Protein AF-A0A843YMY6-F1 (afdb_monomer)

Structure (mmCIF, N/CA/C/O backbone):
data_AF-A0A843YMY6-F1
#
_entry.id   AF-A0A843YMY6-F1
#
loop_
_atom_site.group_PDB
_atom_site.id
_atom_site.type_symbol
_atom_site.label_atom_id
_atom_site.label_alt_id
_atom_site.label_comp_id
_atom_site.label_asym_id
_atom_site.label_entity_id
_atom_site.label_seq_id
_atom_site.pdbx_PDB_ins_code
_atom_site.Cartn_x
_atom_site.Cartn_y
_atom_site.Cartn_z
_atom_site.occupancy
_atom_site.B_iso_or_equiv
_atom_site.auth_seq_id
_atom_site.auth_comp_id
_atom_site.auth_asym_id
_atom_site.auth_atom_id
_atom_site.pdbx_PDB_model_num
ATOM 1 N N . MET A 1 1 ? 83.938 37.831 -16.944 1.00 35.31 1 MET A N 1
ATOM 2 C CA . MET A 1 1 ? 83.678 39.287 -17.023 1.00 35.31 1 MET A CA 1
ATOM 3 C C . MET A 1 1 ? 82.636 39.657 -15.966 1.00 35.31 1 MET A C 1
ATOM 5 O O . MET A 1 1 ? 81.581 39.051 -16.005 1.00 35.31 1 MET A O 1
ATOM 9 N N . LYS A 1 2 ? 82.986 40.594 -15.056 1.00 38.94 2 LYS A N 1
ATOM 10 C CA . LYS A 1 2 ? 82.146 41.489 -14.198 1.00 38.94 2 LYS A CA 1
ATOM 11 C C . LYS A 1 2 ? 81.029 40.831 -13.340 1.00 38.94 2 LYS A C 1
ATOM 13 O O . LYS A 1 2 ? 80.022 40.430 -13.896 1.00 38.94 2 LYS A O 1
ATOM 18 N N . ILE A 1 3 ? 81.216 40.539 -12.035 1.00 44.62 3 ILE A N 1
ATOM 19 C CA . ILE A 1 3 ? 81.237 41.408 -10.807 1.00 44.62 3 ILE A CA 1
ATOM 20 C C . ILE A 1 3 ? 79.863 42.106 -10.60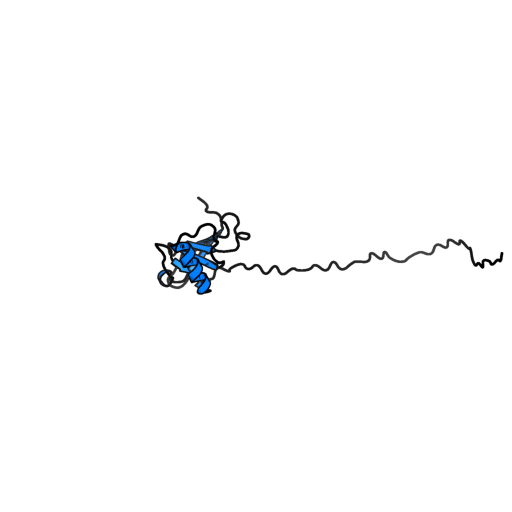0 1.00 44.62 3 ILE A C 1
ATOM 22 O O . ILE A 1 3 ? 79.474 42.874 -11.471 1.00 44.62 3 ILE A O 1
ATOM 26 N N . LEU A 1 4 ? 79.040 41.799 -9.574 1.00 42.28 4 LEU A N 1
ATOM 27 C CA . LEU A 1 4 ? 79.020 42.303 -8.167 1.00 42.28 4 LEU A CA 1
ATOM 28 C C . LEU A 1 4 ? 78.007 41.464 -7.330 1.00 42.28 4 LEU A C 1
ATOM 30 O O . LEU A 1 4 ? 76.931 41.170 -7.834 1.00 42.28 4 LEU A O 1
ATOM 34 N N . SER A 1 5 ? 78.353 40.890 -6.163 1.00 35.25 5 SER A N 1
ATOM 35 C CA . SER A 1 5 ? 78.409 41.469 -4.788 1.00 35.25 5 SER A CA 1
ATOM 36 C C . SER A 1 5 ? 77.023 41.787 -4.189 1.00 35.25 5 SER A C 1
ATOM 38 O O . SER A 1 5 ? 76.347 42.678 -4.681 1.00 35.25 5 SER A O 1
ATOM 40 N N . LEU A 1 6 ? 76.473 41.003 -3.246 1.00 46.12 6 LEU A N 1
ATOM 41 C CA . LEU A 1 6 ? 76.638 41.045 -1.770 1.00 46.12 6 LEU A CA 1
ATOM 42 C C . LEU A 1 6 ? 76.474 42.422 -1.093 1.00 46.12 6 LEU A C 1
ATOM 44 O O . LEU A 1 6 ? 77.343 43.279 -1.221 1.00 46.12 6 LEU A O 1
ATOM 48 N N . CYS A 1 7 ? 75.422 42.539 -0.270 1.00 41.44 7 CYS A N 1
ATOM 49 C CA . CYS A 1 7 ? 75.383 43.121 1.085 1.00 41.44 7 CYS A CA 1
ATOM 50 C C . CYS A 1 7 ? 74.013 42.6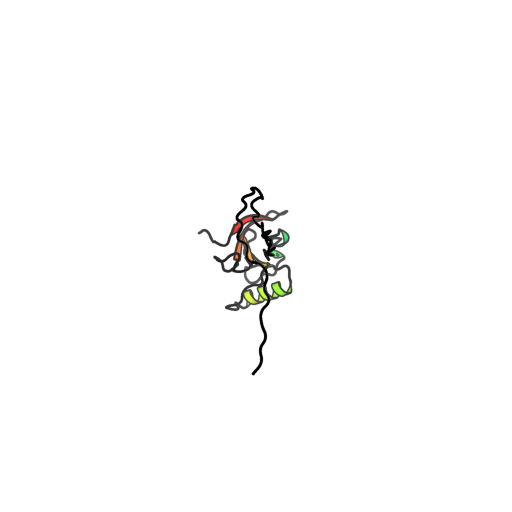96 1.675 1.00 41.44 7 CYS A C 1
ATOM 52 O O . CYS A 1 7 ? 72.993 42.991 1.070 1.00 41.44 7 CYS A O 1
ATOM 54 N N . GLY A 1 8 ? 73.863 41.872 2.713 1.00 33.31 8 GLY A N 1
ATOM 55 C CA . GLY A 1 8 ? 74.586 41.840 3.979 1.00 33.31 8 GLY A CA 1
ATOM 56 C C . GLY A 1 8 ? 73.764 42.599 5.025 1.00 33.31 8 GLY A C 1
ATOM 57 O O . GLY A 1 8 ? 73.352 43.715 4.724 1.00 33.31 8 GLY A O 1
ATOM 58 N N . ARG A 1 9 ? 73.596 41.994 6.222 1.00 41.62 9 ARG A N 1
ATOM 59 C CA . ARG A 1 9 ? 73.113 42.519 7.532 1.00 41.62 9 ARG A CA 1
ATOM 60 C C . ARG A 1 9 ? 71.870 41.772 8.047 1.00 41.62 9 ARG A C 1
ATOM 62 O O . ARG A 1 9 ? 70.858 41.761 7.374 1.00 41.62 9 ARG A O 1
ATOM 69 N N . PHE A 1 10 ? 71.832 41.148 9.220 1.00 43.66 10 PHE A N 1
ATOM 70 C CA . PHE A 1 10 ? 72.780 41.024 10.324 1.00 43.66 10 PHE A CA 1
ATOM 71 C C . PHE A 1 10 ? 72.486 39.704 11.046 1.00 43.66 10 PHE A C 1
ATOM 73 O O . PHE A 1 10 ? 71.337 39.365 11.310 1.00 43.66 10 PHE A O 1
ATOM 80 N N . ASN A 1 11 ? 73.550 38.976 11.352 1.00 41.97 11 ASN A N 1
ATOM 81 C CA . ASN A 1 11 ? 73.546 37.768 12.157 1.00 41.97 11 ASN A CA 1
ATOM 82 C C . ASN A 1 11 ? 73.530 38.186 13.637 1.00 41.97 11 ASN A C 1
ATOM 84 O O . ASN A 1 11 ? 74.423 38.932 14.033 1.00 41.97 11 ASN A O 1
ATOM 88 N N . ALA A 1 12 ? 72.565 37.735 14.439 1.00 43.47 12 ALA A N 1
ATOM 89 C CA . ALA A 1 12 ? 72.702 37.679 15.898 1.00 43.47 12 ALA A CA 1
ATOM 90 C C . ALA A 1 12 ? 71.613 36.788 16.505 1.00 43.47 12 ALA A C 1
ATOM 92 O O . ALA A 1 12 ? 70.480 37.198 16.741 1.00 43.47 12 ALA A O 1
ATOM 93 N N . ILE A 1 13 ? 72.014 35.549 16.764 1.00 48.84 13 ILE A N 1
ATOM 94 C CA . ILE A 1 13 ? 71.456 34.669 17.785 1.00 48.84 13 ILE A CA 1
ATOM 95 C C . ILE A 1 13 ? 71.380 35.452 19.100 1.00 48.84 13 ILE A C 1
ATOM 97 O O . ILE A 1 13 ? 72.412 35.904 19.592 1.00 48.84 13 ILE A O 1
ATOM 101 N N . LEU A 1 14 ? 70.193 35.575 19.690 1.00 41.38 14 LEU A N 1
ATOM 102 C CA . LEU A 1 14 ? 70.045 35.831 21.120 1.00 41.38 14 LEU A CA 1
ATOM 103 C C . LEU A 1 14 ? 68.700 35.284 21.586 1.00 41.38 14 LEU A C 1
ATOM 105 O O . LEU A 1 14 ? 67.639 35.870 21.400 1.00 41.38 14 LEU A O 1
ATOM 109 N N . VAL A 1 15 ? 68.799 34.091 22.162 1.00 47.50 15 VAL A N 1
ATOM 110 C CA . VAL A 1 15 ? 67.796 33.463 23.010 1.00 47.50 15 VAL A CA 1
ATOM 111 C C . VAL A 1 15 ? 67.483 34.430 24.150 1.00 47.50 15 VAL A C 1
ATOM 113 O O . VAL A 1 15 ? 68.326 34.656 25.016 1.00 47.50 15 VAL A O 1
ATOM 116 N N . THR A 1 16 ? 66.277 34.985 24.173 1.00 45.50 16 THR A N 1
ATOM 117 C CA . THR A 1 16 ? 65.704 35.586 25.377 1.00 45.50 16 THR A CA 1
ATOM 118 C C . THR A 1 16 ? 64.335 34.974 25.619 1.00 45.50 16 THR A C 1
ATOM 120 O O . THR A 1 16 ? 63.376 35.159 24.876 1.00 45.50 16 THR A O 1
ATOM 123 N N . ALA A 1 17 ? 64.288 34.165 26.673 1.00 45.66 17 ALA A N 1
ATOM 124 C CA . ALA A 1 17 ? 63.073 33.650 27.259 1.00 45.66 17 ALA A CA 1
ATOM 125 C C . ALA A 1 17 ? 62.218 34.815 27.772 1.00 45.66 17 ALA A C 1
ATOM 127 O O . ALA A 1 17 ? 62.683 35.611 28.585 1.00 45.66 17 ALA A O 1
ATOM 128 N N . ALA A 1 18 ? 60.962 34.885 27.346 1.00 46.66 18 ALA A N 1
ATOM 129 C CA . ALA A 1 18 ? 59.920 35.578 28.086 1.00 46.66 18 ALA A CA 1
ATOM 130 C C . ALA A 1 18 ? 58.585 34.897 27.791 1.00 46.66 18 ALA A C 1
ATOM 132 O O . ALA A 1 18 ? 58.212 34.658 26.646 1.00 46.66 18 ALA A O 1
ATOM 133 N N . ALA A 1 19 ? 57.948 34.493 28.878 1.00 41.91 19 ALA A N 1
ATOM 134 C CA . ALA A 1 19 ? 56.794 33.630 28.942 1.00 41.91 19 ALA A CA 1
ATOM 135 C C . ALA A 1 19 ? 55.515 34.253 28.357 1.00 41.91 19 ALA A C 1
ATOM 137 O O . ALA A 1 19 ? 55.388 35.469 28.260 1.00 41.91 19 ALA A O 1
ATOM 138 N N . LEU A 1 20 ? 54.543 33.358 28.138 1.00 44.38 20 LEU A N 1
ATOM 139 C CA . LEU A 1 20 ? 53.105 33.601 27.988 1.00 44.38 20 LEU A CA 1
ATOM 140 C C . LEU A 1 20 ? 52.671 34.212 26.651 1.00 44.38 20 LEU A C 1
ATOM 142 O O . LEU A 1 20 ? 52.680 35.422 26.480 1.00 44.38 20 LEU A O 1
ATOM 146 N N . LEU A 1 21 ? 52.131 33.365 25.770 1.00 45.00 21 LEU A N 1
ATOM 147 C CA . LEU A 1 21 ? 50.838 33.636 25.139 1.00 45.00 21 LEU A CA 1
ATOM 148 C C . LEU A 1 21 ? 50.200 32.332 24.638 1.00 45.00 21 LEU A C 1
ATOM 150 O O . LEU A 1 21 ? 50.802 31.536 23.926 1.00 45.00 21 LEU A O 1
ATOM 154 N N . ALA A 1 22 ? 48.987 32.150 25.146 1.00 48.62 22 ALA A N 1
ATOM 155 C CA . ALA A 1 22 ? 47.968 31.140 24.930 1.00 48.62 22 ALA A CA 1
ATOM 156 C C . ALA A 1 22 ? 48.036 30.284 23.652 1.00 48.62 22 ALA A C 1
ATOM 158 O O . ALA A 1 22 ? 48.250 30.761 22.540 1.00 48.62 22 ALA A O 1
ATOM 159 N N . ALA A 1 23 ? 47.701 29.008 23.852 1.00 55.06 23 ALA A N 1
ATOM 160 C CA . ALA A 1 23 ? 47.275 28.068 22.831 1.00 55.06 23 ALA A CA 1
ATOM 161 C C . ALA A 1 23 ? 46.262 28.707 21.865 1.00 55.06 23 ALA A C 1
ATOM 163 O O . ALA A 1 23 ? 45.118 28.963 22.232 1.00 55.06 23 ALA A O 1
ATOM 164 N N . SER A 1 24 ? 46.677 28.928 20.619 1.00 56.53 24 SER A N 1
ATOM 165 C CA . SER A 1 24 ? 45.766 29.238 19.519 1.00 56.53 24 SER A CA 1
ATOM 166 C C . SER A 1 24 ? 45.455 27.936 18.784 1.00 56.53 24 SER A C 1
ATOM 168 O O . SER A 1 24 ? 46.049 27.612 17.757 1.00 56.53 24 SER A O 1
ATOM 170 N N . PHE A 1 25 ? 44.559 27.136 19.368 1.00 54.09 25 PHE A N 1
ATOM 171 C CA . PHE A 1 25 ? 43.790 26.170 18.591 1.00 54.09 25 PHE A CA 1
ATOM 172 C C . PHE A 1 25 ? 42.859 26.999 17.708 1.00 54.09 25 PHE A C 1
ATOM 174 O O . PHE A 1 25 ? 41.890 27.580 18.196 1.00 54.09 25 PHE A O 1
ATOM 181 N N . ILE A 1 26 ? 43.179 27.102 16.419 1.00 56.38 26 ILE A N 1
ATOM 182 C CA . ILE A 1 26 ? 42.267 27.669 15.429 1.00 56.38 26 ILE A CA 1
ATOM 183 C C . ILE A 1 26 ? 41.083 26.703 15.356 1.00 56.3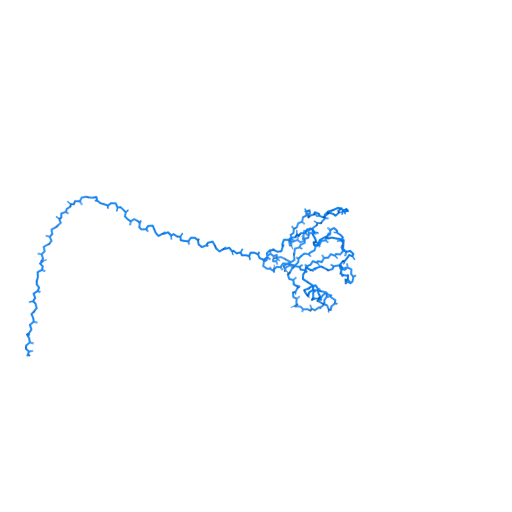8 26 ILE A C 1
ATOM 185 O O . ILE A 1 26 ? 41.146 25.670 14.693 1.00 56.38 26 ILE A O 1
ATOM 189 N N . ALA A 1 27 ? 40.030 27.002 16.113 1.00 60.38 27 ALA A N 1
ATOM 190 C CA . ALA A 1 27 ? 38.745 26.347 15.984 1.00 60.38 27 ALA A CA 1
ATOM 191 C C . ALA A 1 27 ? 38.197 26.702 14.597 1.00 60.38 27 ALA A C 1
ATOM 193 O O . ALA A 1 27 ? 37.658 27.789 14.395 1.00 60.38 27 ALA A O 1
ATOM 194 N N . LEU A 1 28 ? 38.380 25.808 13.622 1.00 59.31 28 LEU A N 1
ATOM 195 C CA . LEU A 1 28 ? 37.579 25.859 12.407 1.00 59.31 28 LEU A CA 1
ATOM 196 C C . LEU A 1 28 ? 36.124 25.606 12.828 1.00 59.31 28 LEU A C 1
ATOM 198 O O . LEU A 1 28 ? 35.857 24.565 13.437 1.00 59.31 28 LEU A O 1
ATOM 202 N N . PRO A 1 29 ? 35.179 26.516 12.537 1.00 55.97 29 PRO A N 1
ATOM 203 C CA . PRO A 1 29 ? 33.775 26.195 12.690 1.00 55.97 29 PRO A CA 1
ATOM 204 C C . PRO A 1 29 ? 33.466 25.098 11.674 1.00 55.97 29 PRO A C 1
ATOM 206 O O . PRO A 1 29 ? 33.516 25.329 10.471 1.00 55.97 29 PRO A O 1
ATOM 209 N N . ILE A 1 30 ? 33.199 23.887 12.155 1.00 68.56 30 ILE A N 1
ATOM 210 C CA . ILE A 1 30 ? 32.627 22.826 11.332 1.00 68.56 30 ILE A CA 1
ATOM 211 C C . ILE A 1 30 ? 31.233 23.326 10.949 1.00 68.56 30 ILE A C 1
ATOM 213 O O . ILE A 1 30 ? 30.328 23.327 11.784 1.00 68.56 30 ILE A O 1
ATOM 217 N N . GLN A 1 31 ? 31.059 23.818 9.721 1.00 63.22 31 GLN A N 1
ATOM 218 C CA . GLN A 1 31 ? 29.723 24.011 9.172 1.00 63.22 31 GLN A CA 1
ATOM 219 C C . GLN A 1 31 ? 29.083 22.627 9.037 1.00 63.22 31 GLN A C 1
ATOM 221 O O . GLN A 1 31 ? 29.418 21.852 8.145 1.00 63.22 31 GLN A O 1
ATOM 226 N N . ALA A 1 32 ? 28.190 22.296 9.968 1.00 62.28 32 ALA A N 1
ATOM 227 C CA . ALA A 1 32 ? 27.278 21.181 9.807 1.00 62.28 32 ALA A CA 1
ATOM 228 C C . ALA A 1 32 ? 26.272 21.571 8.719 1.00 62.28 32 ALA A C 1
ATOM 230 O O . ALA A 1 32 ? 25.349 22.350 8.960 1.00 62.28 32 ALA A O 1
ATOM 231 N N . GLU A 1 33 ? 26.481 21.072 7.505 1.00 60.44 33 GLU A N 1
ATOM 232 C CA . GLU A 1 33 ? 25.478 21.156 6.453 1.00 60.44 33 GLU A CA 1
ATOM 233 C C . GLU A 1 33 ? 24.334 20.211 6.823 1.00 60.44 33 GLU A C 1
ATOM 235 O O . GLU A 1 33 ? 24.411 18.995 6.645 1.00 60.44 33 GLU A O 1
ATOM 240 N N . ILE A 1 34 ? 23.272 20.776 7.401 1.00 54.56 34 ILE A N 1
ATOM 241 C CA . ILE A 1 34 ? 21.981 20.101 7.507 1.00 54.56 34 ILE A CA 1
ATOM 242 C C . ILE A 1 34 ? 21.450 20.016 6.078 1.00 54.56 34 ILE A C 1
ATOM 244 O O . ILE A 1 34 ? 20.800 20.933 5.577 1.00 54.56 34 ILE A O 1
ATOM 248 N N . SER A 1 35 ? 21.777 18.923 5.396 1.00 52.47 35 SER A N 1
ATOM 249 C CA . SER A 1 35 ? 21.021 18.509 4.225 1.00 52.47 35 SER A CA 1
ATOM 250 C C . SER A 1 35 ? 19.625 18.151 4.726 1.00 52.47 35 SER A C 1
ATOM 252 O O . SER A 1 35 ? 19.409 17.122 5.363 1.00 52.47 35 SER A O 1
ATOM 254 N N . ALA A 1 36 ? 18.669 19.051 4.498 1.00 46.69 36 ALA A N 1
ATOM 255 C CA . ALA A 1 36 ? 17.263 18.704 4.558 1.00 46.69 36 ALA A CA 1
ATOM 256 C C . ALA A 1 36 ? 17.023 17.702 3.424 1.00 46.69 36 ALA A C 1
ATOM 258 O O . ALA A 1 36 ? 16.779 18.081 2.279 1.00 46.69 36 ALA A O 1
ATOM 259 N N . GLN A 1 37 ? 17.186 16.416 3.729 1.00 42.59 37 GLN A N 1
ATOM 260 C CA . GLN A 1 37 ? 16.696 15.348 2.881 1.00 42.59 37 GLN A CA 1
ATOM 261 C C . GLN A 1 37 ? 15.181 15.546 2.840 1.00 42.59 37 GLN A C 1
ATOM 263 O O . GLN A 1 37 ? 14.493 15.243 3.810 1.00 42.59 37 GLN A O 1
ATOM 268 N N . ALA A 1 38 ? 14.670 16.137 1.761 1.00 41.78 38 ALA A N 1
ATOM 269 C CA . ALA A 1 38 ? 13.252 16.084 1.459 1.00 41.78 38 ALA A CA 1
ATOM 270 C C . ALA A 1 38 ? 12.934 14.606 1.216 1.00 41.78 38 ALA A C 1
ATOM 272 O O . ALA A 1 38 ? 13.112 14.084 0.114 1.00 41.78 38 ALA A O 1
ATOM 273 N N . ASN A 1 39 ? 12.577 13.901 2.285 1.00 49.81 39 ASN A N 1
ATOM 274 C CA . ASN A 1 39 ? 11.934 12.612 2.199 1.00 49.81 39 ASN A CA 1
ATOM 275 C C . ASN A 1 39 ? 10.653 12.859 1.398 1.00 49.81 39 ASN A C 1
ATOM 277 O O . ASN A 1 39 ? 9.738 13.538 1.854 1.00 49.81 39 ASN A O 1
ATOM 281 N N . ASN A 1 40 ? 10.591 12.345 0.170 1.00 54.47 40 ASN A N 1
ATOM 282 C CA . ASN A 1 40 ? 9.332 12.242 -0.572 1.00 54.47 40 ASN A CA 1
ATOM 283 C C . ASN A 1 40 ? 8.488 11.117 0.052 1.00 54.47 40 ASN A C 1
ATOM 285 O O . ASN A 1 40 ? 8.044 10.203 -0.638 1.00 54.47 40 ASN A O 1
ATOM 289 N N . GLU A 1 41 ? 8.356 11.146 1.374 1.00 70.56 41 GLU A N 1
ATOM 290 C CA . GLU A 1 41 ? 7.603 10.188 2.154 1.00 70.56 41 GLU A CA 1
ATOM 291 C C . GLU A 1 41 ? 6.132 10.508 1.917 1.00 70.56 41 GLU A C 1
ATOM 293 O O . GLU A 1 41 ? 5.658 11.605 2.221 1.00 70.56 41 GLU A O 1
ATOM 298 N N . ILE A 1 42 ? 5.420 9.578 1.282 1.00 84.25 42 ILE A N 1
ATOM 299 C CA . ILE A 1 42 ? 3.981 9.713 1.101 1.00 84.25 42 ILE A CA 1
ATOM 300 C C . ILE A 1 42 ? 3.347 9.514 2.475 1.00 84.25 42 ILE A C 1
ATOM 302 O O . ILE A 1 42 ? 3.309 8.404 3.003 1.00 84.25 42 ILE A O 1
ATOM 306 N N . GLU A 1 43 ? 2.852 10.589 3.078 1.00 86.19 43 GLU A N 1
ATOM 307 C CA . GLU A 1 43 ? 2.092 10.470 4.315 1.00 86.19 43 GLU A CA 1
ATOM 308 C C . GLU A 1 43 ? 0.742 9.800 4.022 1.00 86.19 43 GLU A C 1
ATOM 310 O O . GLU A 1 43 ? -0.022 10.250 3.167 1.00 86.19 43 GLU A O 1
ATOM 315 N N . ALA A 1 44 ? 0.448 8.711 4.732 1.00 85.94 44 ALA A N 1
ATOM 316 C CA . ALA A 1 44 ? -0.831 8.024 4.637 1.00 85.94 44 ALA A CA 1
ATOM 317 C C . ALA A 1 44 ? -1.920 8.872 5.316 1.00 85.94 44 ALA A C 1
ATOM 319 O O . ALA A 1 44 ? -2.027 8.886 6.543 1.00 85.94 44 ALA A O 1
ATOM 320 N N . THR A 1 45 ? -2.722 9.589 4.527 1.00 83.88 45 THR A N 1
ATOM 321 C CA . THR A 1 45 ? -3.817 10.431 5.033 1.00 83.88 45 THR A CA 1
ATOM 322 C C . THR A 1 45 ? -5.160 9.704 4.967 1.00 83.88 45 THR A C 1
ATOM 324 O O . THR A 1 45 ? -5.348 8.768 4.190 1.00 83.88 45 THR A O 1
ATOM 327 N N . SER A 1 46 ? -6.133 10.145 5.769 1.00 75.69 46 SER A N 1
ATOM 328 C CA . SER A 1 46 ? -7.477 9.547 5.804 1.00 75.69 46 SER A CA 1
ATOM 329 C C . SER A 1 46 ? -8.214 9.615 4.460 1.00 75.69 46 SER A C 1
ATOM 331 O O . SER A 1 46 ? -8.997 8.722 4.151 1.00 75.69 46 SER A O 1
ATOM 333 N N . GLU A 1 47 ? -7.937 10.630 3.636 1.00 80.12 47 GLU A N 1
ATOM 334 C CA . GLU A 1 47 ? -8.525 10.800 2.298 1.00 80.12 47 GLU A CA 1
ATOM 335 C C . GLU A 1 47 ? -8.191 9.637 1.355 1.00 80.12 47 GLU A C 1
ATOM 337 O O . GLU A 1 47 ? -8.991 9.289 0.488 1.00 80.12 47 GLU A O 1
ATOM 342 N N . MET A 1 48 ? -7.035 8.997 1.557 1.00 88.19 48 MET A N 1
ATOM 343 C CA . MET A 1 48 ? -6.606 7.835 0.776 1.00 88.19 48 MET A CA 1
ATOM 344 C C . MET A 1 48 ? -7.438 6.578 1.071 1.00 88.19 48 MET A C 1
ATOM 346 O O . MET A 1 48 ? -7.414 5.637 0.281 1.00 88.19 48 MET A O 1
ATOM 350 N N . PHE A 1 49 ? -8.174 6.566 2.189 1.00 89.44 49 PHE A N 1
ATOM 351 C CA . PHE A 1 49 ? -8.938 5.421 2.697 1.00 89.44 49 PHE A CA 1
ATOM 352 C C . PHE A 1 49 ? -10.413 5.762 2.933 1.00 89.44 49 PHE A C 1
ATOM 354 O O . PHE A 1 49 ? -11.018 5.315 3.913 1.00 89.44 49 PHE A O 1
ATOM 361 N N . GLY A 1 50 ? -10.981 6.591 2.052 1.00 86.00 50 GLY A N 1
ATOM 362 C CA . GLY A 1 50 ? -12.416 6.861 2.013 1.00 86.00 50 GLY A CA 1
ATOM 363 C C . GLY A 1 50 ? -13.249 5.628 1.632 1.00 86.00 50 GLY A C 1
ATOM 364 O O . GLY A 1 50 ? -12.804 4.482 1.707 1.00 86.00 50 GLY A O 1
ATOM 365 N N . CYS A 1 51 ? -14.489 5.846 1.192 1.00 90.25 51 CYS A N 1
ATOM 366 C CA . CYS A 1 51 ? -15.336 4.751 0.724 1.00 90.25 51 CYS A CA 1
ATOM 367 C C . CYS A 1 51 ? -14.709 4.086 -0.513 1.00 90.25 51 CYS A C 1
ATOM 369 O O . CYS A 1 51 ? -14.692 4.662 -1.598 1.00 90.25 51 CYS A O 1
ATOM 371 N N . ILE A 1 52 ? -14.232 2.845 -0.371 1.00 91.44 52 ILE A N 1
ATOM 372 C CA . ILE A 1 52 ? -13.517 2.143 -1.451 1.00 91.44 52 ILE A CA 1
ATOM 373 C C . ILE A 1 52 ? -14.348 1.999 -2.733 1.00 91.44 52 ILE A C 1
ATOM 375 O O . ILE A 1 52 ? -13.789 1.917 -3.822 1.00 91.44 52 ILE A O 1
ATOM 379 N N . TYR A 1 53 ? -15.680 1.994 -2.621 1.00 92.56 53 TYR A N 1
ATOM 380 C CA . TYR A 1 53 ? -16.587 1.881 -3.763 1.00 92.56 53 TYR A CA 1
ATOM 381 C C . TYR A 1 53 ? -16.629 3.132 -4.645 1.00 92.56 53 TYR A C 1
ATOM 383 O O . TYR A 1 53 ? -17.114 3.046 -5.773 1.00 92.56 53 TYR A O 1
ATOM 391 N N . ASP A 1 54 ? -16.093 4.254 -4.164 1.00 93.25 54 ASP A N 1
ATOM 392 C CA . ASP A 1 54 ? -15.974 5.488 -4.939 1.00 93.25 54 ASP A CA 1
ATOM 393 C C . ASP A 1 54 ? -14.741 5.463 -5.860 1.00 93.25 54 ASP A C 1
ATOM 395 O O . ASP A 1 54 ? -14.628 6.271 -6.785 1.00 93.25 54 ASP A O 1
ATOM 399 N N . PHE A 1 55 ? -13.818 4.518 -5.648 1.00 95.19 55 PHE A N 1
ATOM 400 C CA . PHE A 1 55 ? -12.602 4.382 -6.440 1.00 95.19 55 PHE A CA 1
ATOM 401 C C . PHE A 1 55 ? -12.777 3.443 -7.642 1.00 95.19 55 PHE A C 1
ATOM 403 O O . PHE A 1 55 ? -13.547 2.476 -7.589 1.00 95.19 55 PHE A O 1
ATOM 410 N N . PRO A 1 56 ? -12.027 3.663 -8.742 1.00 97.44 56 PRO A N 1
ATOM 411 C CA . PRO A 1 56 ? -12.005 2.739 -9.865 1.00 97.44 56 PRO A CA 1
ATOM 412 C C . PRO A 1 56 ? -11.662 1.314 -9.429 1.00 97.44 56 PRO A C 1
ATOM 414 O O . PRO A 1 56 ? -10.622 1.053 -8.820 1.00 97.44 56 PRO A O 1
ATOM 417 N N . LYS A 1 57 ? -12.535 0.377 -9.799 1.00 97.69 57 LYS A N 1
ATOM 418 C CA . LYS A 1 57 ? -12.349 -1.049 -9.549 1.00 97.69 57 LYS A CA 1
ATOM 419 C C . LYS A 1 57 ? -11.820 -1.745 -10.795 1.00 97.69 57 LYS A C 1
ATOM 421 O O . LYS A 1 57 ? -12.465 -1.740 -11.843 1.00 97.69 57 LYS A O 1
ATOM 426 N N . VAL A 1 58 ? -10.694 -2.434 -10.653 1.00 97.75 58 VAL A N 1
ATOM 427 C CA . VAL A 1 58 ? -10.181 -3.381 -11.644 1.00 97.75 58 VAL A CA 1
ATOM 428 C C . VAL A 1 58 ? -10.175 -4.766 -11.007 1.00 97.75 58 VAL A C 1
ATOM 430 O O . VAL A 1 58 ? -9.537 -4.996 -9.983 1.00 97.75 58 VAL A O 1
ATOM 433 N N . ARG A 1 59 ? -10.889 -5.726 -11.606 1.00 94.69 59 ARG A N 1
ATOM 434 C CA . ARG A 1 59 ? -11.105 -7.065 -11.019 1.00 94.69 59 ARG A CA 1
ATOM 435 C C . ARG A 1 59 ? -11.694 -6.949 -9.605 1.00 94.69 59 ARG A C 1
ATOM 437 O O . ARG A 1 59 ? -12.817 -6.485 -9.481 1.00 94.69 59 ARG A O 1
ATOM 444 N N . ASN A 1 60 ? -10.961 -7.349 -8.567 1.00 96.00 60 ASN A N 1
ATOM 445 C CA . ASN A 1 60 ? -11.380 -7.271 -7.163 1.00 96.00 60 ASN A CA 1
ATOM 446 C C . ASN A 1 60 ? -10.612 -6.200 -6.374 1.00 96.00 60 ASN A C 1
ATOM 448 O O . ASN A 1 60 ? -10.685 -6.192 -5.153 1.00 96.00 60 ASN A O 1
ATOM 452 N N . THR A 1 61 ? -9.887 -5.316 -7.060 1.00 97.75 61 THR A N 1
ATOM 453 C CA . THR A 1 61 ? -9.012 -4.314 -6.448 1.00 97.75 61 THR A CA 1
ATOM 454 C C . THR A 1 61 ? -9.514 -2.920 -6.786 1.00 97.75 61 THR A C 1
ATOM 456 O O . THR A 1 61 ? -9.776 -2.617 -7.951 1.00 97.75 61 THR A O 1
ATOM 459 N N . PHE A 1 62 ? -9.641 -2.082 -5.771 1.00 97.94 62 PHE A N 1
ATOM 460 C CA . PHE A 1 62 ? -9.885 -0.653 -5.887 1.00 97.94 62 PHE A CA 1
ATOM 461 C C . PHE A 1 62 ? -8.543 0.073 -5.920 1.00 97.94 62 PHE A C 1
ATOM 463 O O . PHE A 1 62 ? -7.643 -0.267 -5.146 1.00 97.94 62 PHE A O 1
ATOM 470 N N . LEU A 1 63 ? -8.398 1.026 -6.840 1.00 97.88 63 LEU A N 1
ATOM 471 C CA . LEU A 1 63 ? -7.168 1.788 -7.025 1.00 97.88 63 LEU A CA 1
ATOM 472 C C . LEU A 1 63 ? -7.425 3.270 -6.791 1.00 97.88 63 LEU A C 1
ATOM 474 O O . LEU A 1 63 ? -8.365 3.834 -7.348 1.00 97.88 63 LEU A O 1
ATOM 478 N N . PHE A 1 64 ? -6.538 3.902 -6.035 1.00 97.06 64 PHE A N 1
ATOM 479 C CA . PHE A 1 64 ? -6.551 5.339 -5.808 1.00 97.06 64 PHE A CA 1
ATOM 480 C C . PHE A 1 64 ? -5.163 5.934 -6.048 1.00 97.06 64 PHE A C 1
ATOM 482 O O . PHE A 1 64 ? -4.137 5.296 -5.819 1.00 97.06 64 PHE A O 1
ATOM 489 N N . HIS A 1 65 ? -5.148 7.168 -6.540 1.00 96.19 65 HIS A N 1
ATOM 490 C CA . HIS A 1 65 ? -3.977 8.025 -6.595 1.00 96.19 65 HIS A CA 1
ATOM 491 C C . HIS A 1 65 ? -4.479 9.477 -6.656 1.00 96.19 65 HIS A C 1
ATOM 493 O O . HIS A 1 65 ? -5.432 9.763 -7.382 1.00 96.19 65 HIS A O 1
ATOM 499 N N . SER A 1 66 ? -3.850 10.398 -5.919 1.00 94.06 66 SER A N 1
ATOM 500 C CA . SER A 1 66 ? -4.261 11.814 -5.876 1.00 94.06 66 SER A CA 1
ATOM 501 C C . SER A 1 66 ? -4.134 12.520 -7.235 1.00 94.06 66 SER A C 1
ATOM 503 O O . SER A 1 66 ? -4.995 13.304 -7.620 1.00 94.06 66 SER A O 1
ATOM 505 N N . ASP A 1 67 ? -3.071 12.216 -7.980 1.00 95.44 67 ASP A N 1
ATOM 506 C CA . ASP A 1 67 ? -2.890 12.583 -9.392 1.00 95.44 67 ASP A CA 1
ATOM 507 C C . ASP A 1 67 ? -3.692 11.656 -10.347 1.00 95.44 67 ASP A C 1
ATOM 509 O O . ASP A 1 67 ? -3.401 10.454 -10.413 1.00 95.44 67 ASP A O 1
ATOM 513 N N . PRO A 1 68 ? -4.656 12.188 -11.129 1.00 96.75 68 PRO A N 1
ATOM 514 C CA . PRO A 1 68 ? -5.481 11.405 -12.053 1.00 96.75 68 PRO A CA 1
ATOM 515 C C . PRO A 1 68 ? -4.727 10.730 -13.205 1.00 96.75 68 PRO A C 1
ATOM 517 O O . PRO A 1 68 ? -5.166 9.683 -13.684 1.00 96.75 68 PRO A O 1
ATOM 520 N N . GLU A 1 69 ? -3.619 11.299 -13.687 1.00 98.38 69 GLU A N 1
ATOM 521 C CA . GLU A 1 69 ? -2.845 10.677 -14.771 1.00 98.38 69 GLU A CA 1
ATOM 522 C C . GLU A 1 69 ? -2.059 9.478 -14.244 1.00 98.38 69 GLU A C 1
ATOM 524 O O . GLU A 1 69 ? -2.057 8.411 -14.863 1.00 98.38 69 GLU A O 1
ATOM 529 N N . LYS A 1 70 ? -1.504 9.598 -13.034 1.00 98.31 70 LYS A N 1
ATOM 530 C CA . LYS A 1 70 ? -0.891 8.465 -12.331 1.00 98.31 70 LYS A CA 1
ATOM 531 C C . LYS A 1 70 ? -1.917 7.392 -11.967 1.00 98.31 70 LYS A C 1
ATOM 533 O O . LYS A 1 70 ? -1.611 6.207 -12.067 1.00 98.31 70 LYS A O 1
ATOM 538 N N . LEU A 1 71 ? -3.153 7.773 -11.627 1.00 98.25 71 LEU A N 1
ATOM 539 C CA . LEU A 1 71 ? -4.242 6.811 -11.428 1.00 98.25 71 LEU A CA 1
ATOM 540 C C . LEU A 1 71 ? -4.528 6.009 -12.707 1.00 98.25 71 LEU A C 1
ATOM 542 O O . LEU A 1 71 ? -4.628 4.783 -12.658 1.00 98.25 71 LEU A O 1
ATOM 546 N N . LYS A 1 72 ? -4.621 6.674 -13.867 1.00 98.56 72 LYS A N 1
ATOM 547 C CA . LYS A 1 72 ? -4.796 5.994 -15.164 1.00 98.56 72 LYS A CA 1
ATOM 548 C C . LYS A 1 72 ? -3.636 5.051 -15.466 1.00 98.56 72 LYS A C 1
ATOM 550 O O . LYS A 1 72 ? -3.865 3.936 -15.935 1.00 98.56 72 LYS A O 1
ATOM 555 N N . GLU A 1 73 ? -2.406 5.477 -15.192 1.00 98.56 73 GLU A N 1
ATOM 556 C CA . GLU A 1 73 ? -1.220 4.641 -15.362 1.00 98.56 73 GLU A CA 1
ATOM 557 C C . GLU A 1 73 ? -1.264 3.399 -14.462 1.00 98.56 73 GLU A C 1
ATOM 559 O O . GLU A 1 73 ? -1.099 2.287 -14.964 1.00 98.5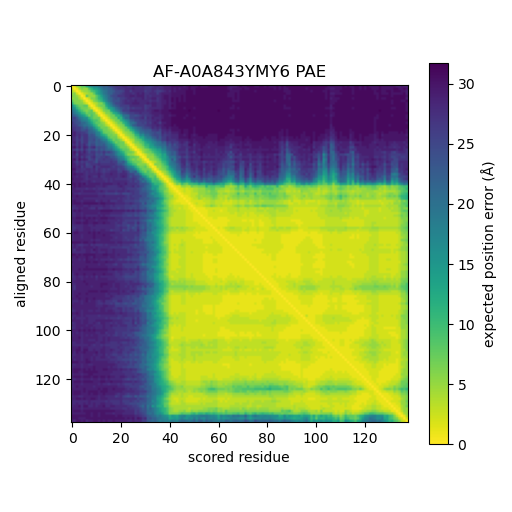6 73 GLU A O 1
ATOM 564 N N . ALA A 1 74 ? -1.575 3.555 -13.172 1.00 98.44 74 ALA A N 1
ATOM 565 C CA . ALA A 1 74 ? -1.720 2.441 -12.236 1.00 98.44 74 ALA A CA 1
ATOM 566 C C . ALA A 1 74 ? -2.815 1.453 -12.679 1.00 98.44 74 ALA A C 1
ATOM 568 O O . ALA A 1 74 ? -2.598 0.238 -12.690 1.00 98.44 74 ALA A O 1
ATOM 569 N N . ILE A 1 75 ? -3.969 1.968 -13.120 1.00 98.44 75 ILE A N 1
ATOM 570 C CA . ILE A 1 75 ? -5.066 1.161 -13.673 1.00 98.44 75 ILE A CA 1
ATOM 571 C C . ILE A 1 75 ? -4.595 0.376 -14.899 1.00 98.44 75 ILE A C 1
ATOM 573 O O . ILE A 1 75 ? -4.885 -0.818 -14.997 1.00 98.44 75 ILE A O 1
ATOM 577 N N . ARG A 1 76 ? -3.855 1.006 -15.819 1.00 98.44 76 ARG A N 1
ATOM 578 C CA . ARG A 1 76 ? -3.309 0.348 -17.014 1.00 98.44 76 ARG A CA 1
ATOM 579 C C . ARG A 1 76 ? -2.333 -0.766 -16.638 1.00 98.44 76 ARG A C 1
ATOM 581 O O . ARG A 1 76 ? -2.508 -1.891 -17.099 1.00 98.44 76 ARG A O 1
ATOM 588 N N . ILE A 1 77 ? -1.353 -0.479 -15.773 1.00 98.25 77 ILE A N 1
ATOM 589 C CA . ILE A 1 77 ? -0.361 -1.463 -15.304 1.00 98.25 77 ILE A CA 1
ATOM 590 C C . ILE A 1 77 ? -1.071 -2.692 -14.714 1.00 98.25 77 ILE A C 1
ATOM 592 O O . ILE A 1 77 ? -0.783 -3.823 -15.113 1.00 98.25 77 ILE A O 1
ATOM 596 N N . PHE A 1 78 ? -2.049 -2.477 -13.827 1.00 97.62 78 PHE A N 1
ATOM 597 C CA . PHE A 1 78 ? -2.766 -3.559 -13.146 1.00 97.62 78 PHE A CA 1
ATOM 598 C C . PHE A 1 78 ? -3.717 -4.344 -14.072 1.00 97.62 78 PHE A C 1
ATOM 600 O O . PHE A 1 78 ? -3.839 -5.577 -13.975 1.00 97.62 78 PHE A O 1
ATOM 607 N N . THR A 1 79 ? -4.387 -3.647 -14.994 1.00 98.00 79 THR A N 1
ATOM 608 C CA . THR A 1 79 ? -5.303 -4.252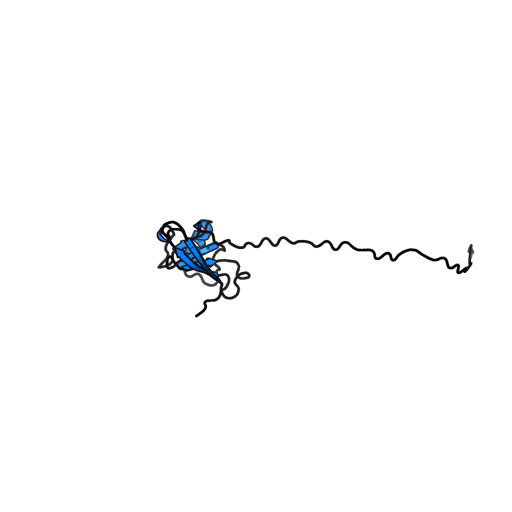 -15.975 1.00 98.00 79 THR A CA 1
ATOM 609 C C . THR A 1 79 ? -4.537 -5.159 -16.932 1.00 98.00 79 THR A C 1
ATOM 611 O O . THR A 1 79 ? -4.834 -6.360 -17.004 1.00 98.00 79 THR A O 1
ATOM 614 N N . ASP A 1 80 ? -3.508 -4.607 -17.578 1.00 97.88 80 ASP A N 1
ATOM 615 C CA . ASP A 1 80 ? -2.765 -5.247 -18.667 1.00 97.88 80 ASP A CA 1
ATOM 616 C C . ASP A 1 80 ? -1.676 -6.205 -18.166 1.00 97.88 80 ASP A C 1
ATOM 618 O O . ASP A 1 80 ? -1.134 -6.978 -18.953 1.00 97.88 80 ASP A O 1
ATOM 622 N N . ARG A 1 81 ? -1.385 -6.201 -16.855 1.00 95.62 81 ARG A N 1
ATOM 623 C CA . ARG A 1 81 ? -0.315 -6.997 -16.222 1.00 95.62 81 ARG A CA 1
ATOM 624 C C . ARG A 1 81 ? 1.045 -6.711 -16.854 1.00 95.62 81 ARG A C 1
ATOM 626 O O . ARG A 1 81 ? 1.772 -7.629 -17.229 1.00 95.62 81 ARG A O 1
ATOM 633 N N . VAL A 1 82 ? 1.353 -5.427 -17.006 1.00 96.62 82 VAL A N 1
ATOM 634 C CA . VAL A 1 82 ? 2.578 -4.987 -17.674 1.00 96.62 82 VAL A CA 1
ATOM 635 C C . VAL A 1 82 ? 3.782 -5.416 -16.827 1.00 96.62 82 VAL A C 1
ATOM 637 O O . VAL A 1 82 ? 3.866 -4.994 -15.673 1.00 96.62 82 VAL A O 1
ATOM 640 N N . PRO A 1 83 ? 4.679 -6.271 -17.346 1.00 94.44 83 PRO A N 1
ATOM 641 C CA . PRO A 1 83 ? 5.832 -6.736 -16.586 1.00 94.44 83 PRO A CA 1
ATOM 642 C C . PRO A 1 83 ? 6.865 -5.617 -16.429 1.00 94.44 83 PRO A C 1
ATOM 644 O O . PRO A 1 83 ? 6.930 -4.711 -17.260 1.00 94.44 83 PRO A O 1
ATOM 647 N N . ASP A 1 84 ? 7.677 -5.709 -15.375 1.00 93.19 84 ASP A N 1
ATOM 648 C CA . ASP A 1 84 ? 8.865 -4.872 -15.144 1.00 93.19 84 ASP A CA 1
ATOM 649 C C . ASP A 1 84 ? 8.611 -3.349 -15.122 1.00 93.19 84 ASP A C 1
ATOM 651 O O . ASP A 1 84 ? 9.524 -2.553 -15.339 1.00 93.19 84 ASP A O 1
ATOM 655 N N . ILE A 1 85 ? 7.371 -2.930 -14.842 1.00 95.44 85 ILE A N 1
ATOM 656 C CA . ILE A 1 85 ? 7.000 -1.529 -14.618 1.00 95.44 85 ILE A CA 1
ATOM 657 C C . ILE A 1 85 ? 6.578 -1.339 -13.162 1.00 95.44 85 ILE A C 1
ATOM 659 O O . ILE A 1 85 ? 5.706 -2.041 -12.651 1.00 95.44 85 ILE A O 1
ATOM 663 N N . GLU A 1 86 ? 7.179 -0.343 -12.515 1.00 95.69 86 GLU A N 1
ATOM 664 C CA . GLU A 1 86 ? 6.802 0.101 -11.176 1.00 95.69 86 GLU A CA 1
ATOM 665 C C . GLU A 1 86 ? 5.503 0.910 -11.200 1.00 95.69 86 GLU A C 1
ATOM 667 O O . GLU A 1 86 ? 5.263 1.715 -12.100 1.00 95.69 86 GLU A O 1
ATOM 672 N N . TYR A 1 87 ? 4.679 0.740 -10.168 1.00 97.62 87 TYR A N 1
ATOM 673 C CA . TYR A 1 87 ? 3.526 1.614 -9.968 1.00 97.62 87 TYR A CA 1
ATOM 674 C C . TYR A 1 87 ? 3.985 3.032 -9.606 1.00 97.62 87 TYR A C 1
ATOM 676 O O . TYR A 1 87 ? 4.981 3.184 -8.890 1.00 97.62 87 TYR A O 1
ATOM 684 N N . PRO A 1 88 ? 3.246 4.075 -10.023 1.00 97.50 88 PRO A N 1
ATOM 685 C CA . PRO A 1 88 ? 3.520 5.434 -9.578 1.00 97.50 88 PRO A CA 1
ATOM 686 C C . PRO A 1 88 ? 3.530 5.533 -8.045 1.00 97.50 88 PRO A C 1
ATOM 688 O O . PRO A 1 88 ? 2.629 5.018 -7.376 1.00 97.50 88 PRO A O 1
ATOM 691 N N . VAL A 1 89 ? 4.534 6.212 -7.485 1.00 96.75 89 VAL A N 1
ATOM 692 C CA . VAL A 1 89 ? 4.595 6.523 -6.046 1.00 96.75 89 VAL A CA 1
ATOM 693 C C . VAL A 1 89 ? 3.357 7.324 -5.642 1.00 96.75 89 VAL A C 1
ATOM 695 O O . VAL A 1 89 ? 3.059 8.334 -6.281 1.00 96.75 89 VAL A O 1
ATOM 698 N N . GLY A 1 90 ? 2.675 6.874 -4.588 1.00 96.44 90 GLY A N 1
ATOM 699 C CA . GLY A 1 90 ? 1.367 7.354 -4.139 1.00 96.44 90 GLY A CA 1
ATOM 700 C C . GLY A 1 90 ? 0.195 6.464 -4.564 1.00 96.44 90 GLY A C 1
ATOM 701 O O . GLY A 1 90 ? -0.940 6.736 -4.181 1.00 96.44 90 GLY A O 1
ATOM 702 N N . THR A 1 91 ? 0.436 5.403 -5.346 1.00 97.69 91 THR A N 1
ATOM 703 C CA . THR A 1 91 ? -0.620 4.445 -5.719 1.00 97.69 91 THR A CA 1
ATOM 704 C C . THR A 1 91 ? -1.104 3.696 -4.487 1.00 97.69 91 THR A C 1
ATOM 706 O O . THR A 1 91 ? -0.301 3.091 -3.779 1.00 97.69 91 THR A O 1
ATOM 709 N N . VAL A 1 92 ? -2.417 3.672 -4.285 1.00 97.44 92 VAL A N 1
ATOM 710 C CA . VAL A 1 92 ? -3.085 2.909 -3.233 1.00 97.44 92 VAL A CA 1
ATOM 711 C C . VAL A 1 92 ? -3.879 1.766 -3.853 1.00 97.44 92 VAL A C 1
ATOM 713 O O . VAL A 1 92 ? -4.583 1.958 -4.848 1.00 97.44 92 VAL A O 1
ATOM 716 N N . MET A 1 93 ? -3.776 0.576 -3.263 1.00 97.62 93 MET A N 1
ATOM 717 C CA . MET A 1 93 ? -4.550 -0.606 -3.645 1.00 97.62 93 MET A CA 1
ATOM 718 C C . MET A 1 93 ? -5.307 -1.176 -2.449 1.00 97.62 93 MET A C 1
ATOM 720 O O . MET A 1 93 ? -4.716 -1.401 -1.393 1.00 97.62 93 MET A O 1
ATOM 724 N N . GLN A 1 94 ? -6.596 -1.472 -2.636 1.00 97.00 94 GLN A N 1
ATOM 725 C CA . GLN A 1 94 ? -7.434 -2.118 -1.622 1.00 97.00 94 GLN A CA 1
ATOM 726 C C . GLN A 1 94 ? -8.281 -3.239 -2.225 1.00 97.00 94 GLN A C 1
ATOM 728 O O . GLN A 1 94 ? -8.959 -3.049 -3.234 1.00 97.00 94 GLN A O 1
ATOM 733 N N . LEU A 1 95 ? -8.264 -4.418 -1.599 1.00 96.12 95 LEU A N 1
ATOM 734 C CA . LEU A 1 95 ? -9.201 -5.513 -1.900 1.00 96.12 95 LEU A CA 1
ATOM 735 C C . LEU A 1 95 ? -10.427 -5.473 -0.982 1.00 96.12 95 LEU A C 1
ATOM 737 O O . LEU A 1 95 ? -11.542 -5.775 -1.407 1.00 96.12 95 LEU A O 1
ATOM 741 N N . VAL A 1 96 ? -10.199 -5.123 0.281 1.00 95.19 96 VAL A N 1
ATOM 742 C CA . VAL A 1 96 ? -11.182 -5.089 1.364 1.00 95.19 96 VAL A CA 1
ATOM 743 C C . VAL A 1 96 ? -11.020 -3.785 2.150 1.00 95.19 96 VAL A C 1
ATOM 745 O O . VAL A 1 96 ? -9.937 -3.206 2.121 1.00 95.19 96 VAL A O 1
ATOM 748 N N . PRO A 1 97 ? -12.057 -3.300 2.857 1.00 93.25 97 PRO A N 1
ATOM 749 C CA . PRO A 1 97 ? -11.990 -2.000 3.530 1.00 93.25 97 PRO A CA 1
ATOM 750 C C . PRO A 1 97 ? -10.891 -1.889 4.596 1.00 93.25 97 PRO A C 1
ATOM 752 O O . PRO A 1 97 ? -10.303 -0.829 4.762 1.00 93.25 97 PRO A O 1
ATOM 755 N N . PHE A 1 98 ? -10.611 -2.979 5.310 1.00 94.44 98 PHE A N 1
ATOM 756 C CA . PHE A 1 98 ? -9.726 -3.002 6.480 1.00 94.44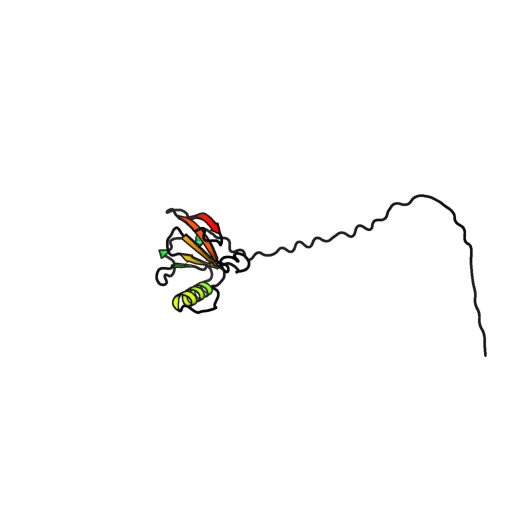 98 PHE A CA 1
ATOM 757 C C . PHE A 1 98 ? -8.246 -3.265 6.143 1.00 94.44 98 PHE A C 1
ATOM 759 O O . PHE A 1 98 ? -7.418 -3.355 7.046 1.00 94.44 98 PHE A O 1
ATOM 766 N N . GLU A 1 99 ? -7.892 -3.378 4.860 1.00 94.81 99 GLU A N 1
ATOM 767 C CA . GLU A 1 99 ? -6.510 -3.561 4.405 1.00 94.81 99 GLU A CA 1
ATOM 768 C C . GLU A 1 99 ? -6.219 -2.663 3.202 1.00 94.81 99 GLU A C 1
ATOM 770 O O . GLU A 1 99 ? -7.048 -2.503 2.299 1.00 94.81 99 GLU A O 1
ATOM 775 N N . ALA A 1 100 ? -5.019 -2.089 3.173 1.00 96.12 100 ALA A N 1
ATOM 776 C CA . ALA A 1 100 ? -4.549 -1.290 2.054 1.00 96.12 100 ALA A CA 1
ATOM 777 C C . ALA A 1 100 ? -3.051 -1.447 1.832 1.00 96.12 100 ALA A C 1
ATOM 779 O O . ALA A 1 100 ? -2.307 -1.844 2.728 1.00 96.12 100 ALA A O 1
ATOM 780 N N . MET A 1 101 ? -2.612 -1.090 0.630 1.00 96.75 101 MET A N 1
ATOM 781 C CA . MET A 1 101 ? -1.199 -0.961 0.311 1.00 96.75 101 MET A CA 1
ATOM 782 C C . MET A 1 101 ? -0.921 0.380 -0.357 1.00 96.75 101 MET A C 1
ATOM 784 O O . MET A 1 101 ? -1.665 0.752 -1.263 1.00 96.75 101 MET A O 1
ATOM 788 N N . ILE A 1 102 ? 0.150 1.070 0.047 1.00 96.81 102 ILE A N 1
ATOM 789 C CA . ILE A 1 102 ? 0.626 2.311 -0.586 1.00 96.81 102 ILE A CA 1
ATOM 790 C C . ILE A 1 102 ? 1.978 2.062 -1.249 1.00 96.81 102 ILE A C 1
ATOM 792 O O . ILE A 1 102 ? 2.882 1.479 -0.649 1.00 96.81 102 ILE A O 1
ATOM 796 N N . LYS A 1 103 ? 2.131 2.537 -2.484 1.00 97.06 103 LYS A N 1
ATOM 797 C CA . LYS A 1 103 ? 3.405 2.538 -3.194 1.00 97.06 103 LYS A CA 1
ATOM 798 C C . LYS A 1 103 ? 4.257 3.741 -2.790 1.00 97.06 103 LYS A C 1
ATOM 800 O O . LYS A 1 103 ? 3.897 4.885 -3.056 1.00 97.06 103 LYS A O 1
ATOM 805 N N . HIS A 1 104 ? 5.425 3.458 -2.245 1.00 95.69 104 HIS A N 1
ATOM 806 C CA . HIS A 1 104 ? 6.523 4.374 -1.946 1.00 95.69 104 HIS A CA 1
ATOM 807 C C . HIS A 1 104 ? 7.721 4.104 -2.869 1.00 95.69 104 HIS A C 1
ATOM 809 O O . HIS A 1 104 ? 7.663 3.263 -3.776 1.00 95.69 104 HIS A O 1
ATOM 815 N N . SER A 1 105 ? 8.831 4.807 -2.637 1.00 93.69 105 SER A N 1
ATOM 816 C CA . SER A 1 105 ? 10.120 4.438 -3.225 1.00 93.69 105 SER A CA 1
ATOM 817 C C . SER A 1 105 ? 10.558 3.059 -2.726 1.00 93.69 105 SER A C 1
ATOM 819 O O . SER A 1 105 ? 10.430 2.746 -1.542 1.00 93.69 105 SER A O 1
ATOM 821 N N . SER A 1 106 ? 11.149 2.241 -3.600 1.00 92.19 106 SER A N 1
ATOM 822 C CA . SER A 1 106 ? 11.697 0.934 -3.206 1.00 92.19 106 SER A CA 1
ATOM 823 C C . SER A 1 106 ? 12.841 1.031 -2.193 1.00 92.19 106 SER A C 1
ATOM 825 O O . SER A 1 106 ? 13.148 0.043 -1.537 1.00 92.19 106 SER A O 1
ATOM 827 N N . ALA A 1 107 ? 13.460 2.206 -2.042 1.00 91.88 107 ALA A N 1
ATOM 828 C CA . ALA A 1 107 ? 14.464 2.445 -1.007 1.00 91.88 107 ALA A CA 1
ATOM 829 C C . ALA A 1 107 ? 13.859 2.552 0.406 1.00 91.88 107 ALA A C 1
ATOM 831 O O . ALA A 1 107 ? 14.532 2.185 1.366 1.00 91.88 107 ALA A O 1
ATOM 832 N N . ASP A 1 108 ? 12.614 3.027 0.525 1.00 90.62 108 ASP A N 1
ATOM 833 C CA . ASP A 1 108 ? 11.963 3.283 1.818 1.00 90.62 108 ASP A CA 1
ATOM 834 C C . ASP A 1 108 ? 11.377 1.996 2.419 1.00 90.62 108 ASP A C 1
ATOM 836 O O . ASP A 1 108 ? 11.404 1.802 3.631 1.00 90.62 108 ASP A O 1
ATOM 840 N N . TYR A 1 109 ? 10.905 1.092 1.553 1.00 92.38 109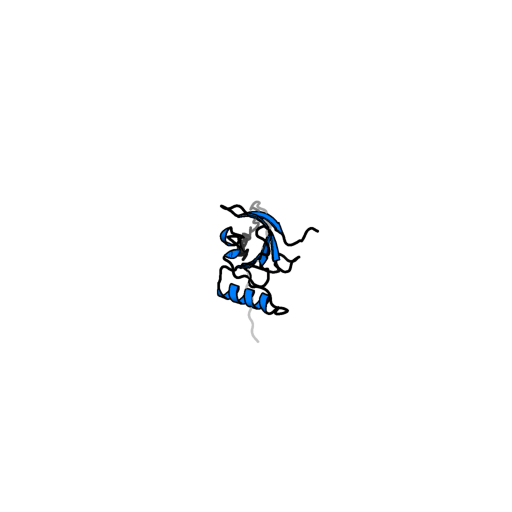 TYR A N 1
ATOM 841 C CA . TYR A 1 109 ? 10.322 -0.205 1.915 1.00 92.38 109 TYR A CA 1
ATOM 842 C C . TYR A 1 109 ? 10.996 -1.329 1.103 1.00 92.38 109 TYR A C 1
ATOM 844 O O . TYR A 1 109 ? 10.410 -1.864 0.155 1.00 92.38 109 TYR A O 1
ATOM 852 N N . PRO A 1 110 ? 12.267 -1.660 1.392 1.00 92.62 110 PRO A N 1
ATOM 853 C CA . PRO A 1 110 ? 13.069 -2.557 0.559 1.00 92.62 110 PRO A CA 1
ATOM 854 C C . PRO A 1 110 ? 12.576 -4.007 0.573 1.00 92.62 110 PRO A C 1
ATOM 856 O O . PRO A 1 110 ? 12.724 -4.704 -0.432 1.00 92.62 110 PRO A O 1
ATOM 859 N N . ASP A 1 111 ? 11.953 -4.458 1.666 1.00 93.44 111 ASP A N 1
ATOM 860 C CA . ASP A 1 111 ? 11.517 -5.853 1.818 1.00 93.44 111 ASP A CA 1
ATOM 861 C C . ASP A 1 111 ? 10.302 -6.194 0.929 1.00 93.44 111 ASP A C 1
ATOM 863 O O . ASP A 1 111 ? 10.024 -7.364 0.661 1.00 93.44 111 ASP A O 1
ATOM 867 N N . SER A 1 112 ? 9.606 -5.173 0.425 1.00 93.69 112 SER A N 1
ATOM 868 C CA . SER A 1 112 ? 8.384 -5.287 -0.375 1.00 93.69 112 SER A CA 1
ATOM 869 C C . SER A 1 112 ? 8.477 -4.596 -1.734 1.00 93.69 112 SER A C 1
ATOM 871 O O . SER A 1 112 ? 7.465 -4.437 -2.418 1.00 93.69 112 SER A O 1
ATOM 873 N N . ASN A 1 113 ? 9.678 -4.162 -2.130 1.00 94.25 113 ASN A N 1
ATOM 874 C CA . ASN A 1 113 ? 9.894 -3.330 -3.310 1.00 94.25 113 ASN A CA 1
ATOM 875 C C . ASN A 1 113 ? 8.999 -2.073 -3.300 1.00 94.25 113 ASN A C 1
ATOM 877 O O . ASN A 1 113 ? 8.256 -1.805 -4.242 1.00 94.25 113 ASN A O 1
ATOM 881 N N . GLY A 1 114 ? 9.039 -1.309 -2.210 1.00 94.88 114 GLY A N 1
ATOM 882 C CA . GLY A 1 114 ? 8.363 -0.020 -2.074 1.00 94.88 114 GLY A CA 1
ATOM 883 C C . GLY A 1 114 ? 6.904 -0.105 -1.637 1.00 94.88 114 GLY A C 1
ATOM 884 O O . GLY A 1 114 ? 6.232 0.916 -1.645 1.00 94.88 114 GLY A O 1
ATOM 885 N N . TRP A 1 115 ? 6.377 -1.279 -1.296 1.00 96.06 115 TRP A N 1
ATOM 886 C CA . TRP A 1 115 ? 4.994 -1.407 -0.840 1.00 96.06 115 TRP A CA 1
ATOM 887 C C . TRP A 1 115 ? 4.885 -1.350 0.679 1.00 96.06 115 TRP A C 1
ATOM 889 O O . TRP A 1 115 ? 5.386 -2.212 1.398 1.00 96.06 115 TRP A O 1
ATOM 899 N N . GLU A 1 116 ? 4.151 -0.372 1.172 1.00 95.00 116 GLU A N 1
ATOM 900 C CA . GLU A 1 116 ? 3.722 -0.365 2.557 1.00 95.00 116 GLU A CA 1
ATOM 901 C C . GLU A 1 116 ? 2.371 -1.064 2.687 1.00 95.00 116 GLU A C 1
ATOM 903 O O . GLU A 1 116 ? 1.427 -0.700 1.992 1.00 95.00 116 GLU A O 1
ATOM 908 N N . PHE A 1 117 ? 2.262 -2.025 3.599 1.00 94.81 117 PHE A N 1
ATOM 909 C CA . PHE A 1 117 ? 1.021 -2.702 3.960 1.00 94.81 117 PHE A CA 1
ATOM 910 C C . PHE A 1 117 ? 0.414 -2.055 5.201 1.00 94.81 117 PHE A C 1
ATOM 912 O O . PHE A 1 117 ? 1.118 -1.810 6.182 1.00 94.81 117 PHE A O 1
ATOM 919 N N . LEU A 1 118 ? -0.896 -1.820 5.175 1.00 94.38 118 LEU A N 1
ATOM 920 C CA . LEU A 1 118 ? -1.644 -1.144 6.230 1.00 94.38 118 LEU A CA 1
ATOM 921 C C . LEU A 1 118 ? -2.832 -1.993 6.673 1.00 94.38 118 LEU A C 1
ATOM 923 O O . LEU A 1 118 ? -3.632 -2.427 5.841 1.00 94.38 118 LEU A O 1
ATOM 927 N N . ALA A 1 119 ? -2.979 -2.159 7.987 1.00 93.75 119 ALA A N 1
ATOM 928 C CA . ALA A 1 119 ? -4.228 -2.607 8.590 1.00 93.75 119 ALA A CA 1
ATOM 929 C C . ALA A 1 119 ? -5.028 -1.385 9.042 1.00 93.75 119 ALA A C 1
ATOM 931 O O . ALA A 1 119 ? -4.496 -0.497 9.717 1.00 93.75 119 ALA A O 1
ATOM 932 N N . LEU A 1 120 ? -6.306 -1.351 8.686 1.00 93.62 120 LEU A N 1
ATOM 933 C CA . LEU A 1 120 ? -7.194 -0.218 8.895 1.00 93.62 120 LEU A CA 1
ATOM 934 C C . LEU A 1 120 ? -8.359 -0.620 9.801 1.00 93.62 120 LEU A C 1
ATOM 936 O O . LEU A 1 120 ? -8.963 -1.676 9.621 1.00 93.62 120 LEU A O 1
ATOM 940 N N . ASP A 1 121 ? -8.690 0.251 10.745 1.00 92.62 121 ASP A N 1
ATOM 941 C CA . ASP A 1 121 ? -9.981 0.254 11.426 1.00 92.62 121 ASP A CA 1
ATOM 942 C C . ASP A 1 121 ? -10.865 1.311 10.758 1.00 92.62 121 ASP A C 1
ATOM 944 O O . ASP A 1 121 ? -10.502 2.489 10.719 1.00 92.62 121 ASP A O 1
ATOM 948 N N . VAL A 1 122 ? -11.978 0.876 10.167 1.00 90.38 122 VAL A N 1
ATOM 949 C CA . VAL A 1 122 ? -12.856 1.714 9.339 1.00 90.38 122 VAL A CA 1
ATOM 950 C C . VAL A 1 122 ? -14.222 1.810 10.006 1.00 90.38 122 VAL A C 1
ATOM 952 O O . VAL A 1 122 ? -14.930 0.810 10.143 1.00 90.38 122 VAL A O 1
ATOM 955 N N . THR A 1 123 ? -14.611 3.026 10.378 1.00 89.44 123 THR A N 1
ATOM 956 C CA . THR A 1 123 ? -15.954 3.367 10.859 1.00 89.44 123 THR A CA 1
ATOM 957 C C . THR A 1 123 ? -16.716 4.158 9.797 1.00 89.44 123 THR A C 1
ATOM 959 O O . THR A 1 123 ? -16.191 4.458 8.725 1.00 89.44 123 THR A O 1
ATOM 962 N N . ALA A 1 124 ? -17.977 4.506 10.067 1.00 85.12 124 ALA A N 1
ATOM 963 C CA . ALA A 1 124 ? -18.736 5.364 9.156 1.00 85.12 124 ALA A CA 1
ATOM 964 C C . ALA A 1 124 ? -18.166 6.796 9.084 1.00 85.12 124 ALA A C 1
ATOM 966 O O . ALA A 1 124 ? -18.402 7.509 8.112 1.00 85.12 124 ALA A O 1
ATOM 967 N N . GLU A 1 125 ? -17.431 7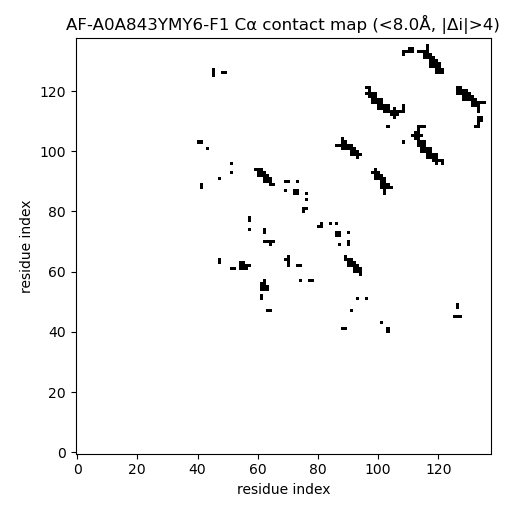.216 10.114 1.00 84.69 125 GLU A N 1
ATOM 968 C CA . GLU A 1 125 ? -16.938 8.578 10.301 1.00 84.69 125 GLU A CA 1
ATOM 969 C C . GLU A 1 125 ? -15.440 8.724 10.013 1.00 84.69 125 GLU A C 1
ATOM 971 O O . GLU A 1 125 ? -14.987 9.829 9.715 1.00 84.69 125 GLU A O 1
ATOM 976 N N . SER A 1 126 ? -14.654 7.651 10.151 1.00 85.38 126 SER A N 1
ATOM 977 C CA . SER A 1 126 ? -13.193 7.737 10.099 1.00 85.38 126 SER A CA 1
ATOM 978 C C . SER A 1 126 ? -12.514 6.425 9.721 1.00 85.38 126 SER A C 1
ATOM 980 O O . SER A 1 126 ? -13.045 5.345 9.969 1.00 85.38 126 SER A O 1
ATOM 982 N N . THR A 1 127 ? -11.290 6.539 9.207 1.00 90.94 127 THR A N 1
ATOM 983 C CA . THR A 1 127 ? -10.366 5.417 9.030 1.00 90.94 127 THR A CA 1
ATOM 984 C C . THR A 1 127 ? -9.102 5.666 9.849 1.00 90.94 127 THR A C 1
ATOM 986 O O . THR A 1 127 ? -8.492 6.730 9.734 1.00 90.94 127 THR A O 1
ATOM 989 N N . THR A 1 128 ? -8.693 4.688 10.658 1.00 91.50 128 THR A N 1
ATOM 990 C CA . THR A 1 128 ? -7.461 4.726 11.463 1.00 91.50 128 THR A CA 1
ATOM 991 C C . THR A 1 128 ? -6.515 3.605 11.049 1.00 91.50 128 THR A C 1
ATOM 993 O O . THR A 1 128 ? -6.930 2.460 10.896 1.00 91.50 128 THR A O 1
ATOM 996 N N . ILE A 1 129 ? -5.222 3.906 10.922 1.00 92.31 129 ILE A N 1
ATOM 997 C CA . ILE A 1 129 ? -4.186 2.894 10.680 1.00 92.31 129 ILE A CA 1
ATOM 998 C C . ILE A 1 129 ? -3.835 2.224 12.012 1.00 92.31 129 ILE A C 1
ATOM 1000 O O . ILE A 1 129 ? -3.323 2.871 12.924 1.00 92.31 129 ILE A O 1
ATOM 1004 N N . THR A 1 130 ? -4.095 0.924 12.129 1.00 92.62 130 THR A N 1
ATOM 1005 C CA . THR A 1 130 ? -3.832 0.141 13.351 1.00 92.62 130 THR A CA 1
ATOM 1006 C C . THR A 1 130 ? -2.465 -0.536 13.335 1.00 92.62 130 THR A C 1
ATOM 1008 O O . THR A 1 130 ? -1.874 -0.770 14.389 1.00 92.62 130 THR A O 1
ATOM 1011 N N . SER A 1 131 ? -1.931 -0.833 12.148 1.00 92.25 131 SER A N 1
ATOM 1012 C CA . SER A 1 131 ? -0.559 -1.310 11.966 1.00 92.25 131 SER A CA 1
ATOM 1013 C C . SER A 1 131 ? -0.057 -1.021 10.552 1.00 92.25 131 SER A C 1
ATOM 1015 O O . SER A 1 131 ? -0.859 -0.849 9.632 1.00 92.25 131 SER A O 1
ATOM 1017 N N . ARG A 1 132 ? 1.272 -0.945 10.395 1.00 92.88 132 ARG A N 1
ATOM 1018 C CA . ARG A 1 132 ? 1.943 -0.646 9.126 1.00 92.88 132 ARG A CA 1
ATOM 1019 C C . ARG A 1 132 ? 3.314 -1.321 9.007 1.00 92.88 132 ARG A C 1
ATOM 1021 O O . ARG A 1 132 ? 3.945 -1.585 10.033 1.00 92.88 132 ARG A O 1
ATOM 1028 N N . GLY A 1 133 ? 3.773 -1.591 7.784 1.00 91.75 133 GLY A N 1
ATOM 1029 C CA . GLY A 1 133 ? 5.127 -2.093 7.499 1.00 91.75 133 GLY A CA 1
ATOM 1030 C C . GLY A 1 133 ? 5.286 -2.690 6.096 1.00 91.75 133 GLY A C 1
ATOM 1031 O O . GLY A 1 133 ? 4.325 -2.754 5.342 1.00 91.75 133 GLY A O 1
ATOM 1032 N N . ASP A 1 134 ? 6.485 -3.158 5.748 1.00 90.81 134 ASP A N 1
ATOM 1033 C CA . ASP A 1 134 ? 6.817 -3.850 4.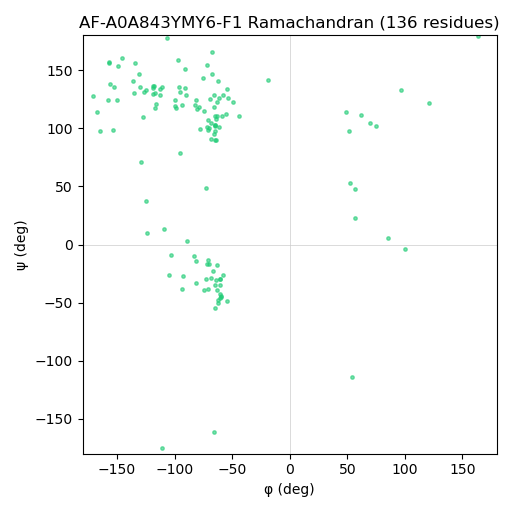484 1.00 90.81 134 ASP A CA 1
ATOM 1034 C C . ASP A 1 134 ? 6.952 -5.369 4.610 1.00 90.81 134 ASP A C 1
ATOM 1036 O O . ASP A 1 134 ? 7.042 -6.078 3.609 1.00 90.81 134 ASP A O 1
ATOM 1040 N N . ARG A 1 135 ? 6.947 -5.902 5.831 1.00 85.31 135 ARG A N 1
ATOM 1041 C CA . ARG A 1 135 ? 6.992 -7.347 6.061 1.00 85.31 135 ARG A CA 1
ATOM 1042 C C . ARG A 1 135 ? 5.609 -7.883 6.358 1.00 85.31 135 ARG A C 1
ATOM 1044 O O . ARG A 1 135 ? 5.029 -7.580 7.401 1.00 85.31 135 ARG A O 1
ATOM 1051 N N . SER A 1 136 ? 5.145 -8.795 5.516 1.00 59.41 136 SER A N 1
ATOM 1052 C CA . SER A 1 136 ? 4.072 -9.712 5.883 1.00 59.41 136 SER A CA 1
ATOM 1053 C C . SER A 1 136 ? 4.559 -10.607 7.030 1.00 59.41 136 SER A C 1
ATOM 1055 O O . SER A 1 136 ? 5.416 -11.471 6.832 1.00 59.41 136 SER A O 1
ATOM 1057 N N . ARG A 1 137 ? 4.051 -10.387 8.247 1.00 58.53 137 ARG A N 1
ATOM 1058 C CA . ARG A 1 137 ? 4.219 -11.342 9.350 1.00 58.53 137 ARG A CA 1
ATOM 1059 C C . ARG A 1 137 ? 3.220 -12.480 9.130 1.00 58.53 137 ARG A C 1
ATOM 1061 O O . ARG A 1 137 ? 2.037 -12.292 9.392 1.00 58.53 137 ARG A O 1
ATOM 1068 N N . CYS A 1 138 ? 3.697 -13.598 8.585 1.00 48.69 138 CYS A N 1
ATOM 1069 C CA . CYS A 1 138 ? 2.941 -14.851 8.484 1.00 48.69 138 CYS A CA 1
ATOM 1070 C C . CYS A 1 138 ? 2.891 -15.585 9.827 1.00 48.69 138 CYS A C 1
ATOM 1072 O O . CYS A 1 138 ? 3.897 -15.510 10.573 1.00 48.69 138 CYS A O 1
#

Mean predicted aligned error: 14.1 Å

Organism: NCBI:txid2662264

pLDDT: mean 79.59, std 21.54, range [33.31, 98.56]

Foldseek 3Di:
DDDDDDDDDDDDDDDDDDDDDDDPPPPDPPPPPPPPPPQPDPDDDFVLQPDQVVADDDPQKGKDAPDPVLRVVQSCCVNVVDPPDDRPQRIKIDNDSQKIWGAACCVVAVLQSRIKIFGWDDDPVTIDTPDIGNDDPD

Sequence (138 aa):
MKILSLCGRFNAILVTAAALLAASFIALPIQAEISAQANNEIEATSEMFGCIYDFPKVRNTFLFHSDPEKLKEAIRIFTDRVPDIEYPVGTVMQLVPFEAMIKHSSADYPDSNGWEFLALDVTAESTTITSRGDRSRC

Solvent-accessible surface area (backbone atoms only — not comparable to full-atom values): 9052 Å² total; per-residue (Å²): 136,84,90,83,85,90,81,89,88,82,91,77,92,73,94,73,92,77,83,90,80,77,89,78,76,80,76,72,81,79,79,78,78,79,74,79,74,78,71,86,68,78,76,92,52,58,80,83,57,56,71,62,84,82,36,60,70,55,93,72,33,26,46,46,37,94,53,66,67,51,32,52,48,42,51,48,41,66,72,71,62,54,77,100,62,83,69,48,70,54,34,32,43,30,71,51,89,45,39,40,33,40,30,48,56,44,85,81,22,60,84,44,68,4,32,37,40,36,37,39,49,70,58,99,87,51,53,44,80,77,46,75,46,38,71,85,85,125

Secondary structure (DSSP, 8-state):
---------------------------------------------GGGGS-GGGSPEETTEEEE-SSHHHHHHHHHHHHHT-TT-PPPTT-EEESSTTEEEEE--TTTSGGGTSEEEEEEEE-SS-EEEEEEESS---

Radius of gyration: 33.75 Å; Cα contacts (8 Å, |Δi|>4): 167; chains: 1; bounding box: 102×58×48 Å